Protein AF-A1KXF3-F1 (afdb_monomer)

Organism: Coccidioides posadasii (NCBI:txid199306)

Structure (mmCIF, N/CA/C/O backbone):
data_AF-A1KXF3-F1
#
_entry.id   AF-A1KXF3-F1
#
loop_
_atom_site.group_PDB
_atom_site.id
_atom_site.type_symbol
_atom_site.label_atom_id
_atom_site.label_alt_id
_atom_site.label_comp_id
_atom_site.label_asym_id
_atom_site.label_entity_id
_atom_site.label_seq_id
_atom_site.pdbx_PDB_ins_code
_atom_site.Cartn_x
_atom_site.Cartn_y
_atom_site.Cartn_z
_atom_site.occupancy
_atom_site.B_iso_or_equiv
_atom_site.auth_seq_id
_atom_site.auth_comp_id
_atom_site.auth_asym_id
_atom_site.auth_atom_id
_atom_site.pdbx_PDB_model_num
ATOM 1 N N . LEU A 1 1 ? -14.671 19.637 -2.953 1.00 40.47 1 LEU A N 1
ATOM 2 C CA . LEU A 1 1 ? -13.547 18.671 -2.921 1.00 40.47 1 LEU A CA 1
ATOM 3 C C . LEU A 1 1 ? -14.044 17.366 -2.309 1.00 40.47 1 LEU A C 1
ATOM 5 O O . LEU A 1 1 ? -13.852 17.132 -1.124 1.00 40.47 1 LEU A O 1
ATOM 9 N N . THR A 1 2 ? -14.742 16.533 -3.078 1.00 40.62 2 THR A N 1
ATOM 10 C CA . THR A 1 2 ? -15.218 15.237 -2.574 1.00 40.62 2 THR A CA 1
ATOM 11 C C . THR A 1 2 ? -14.064 14.252 -2.708 1.00 40.62 2 THR A C 1
ATOM 13 O O . THR A 1 2 ? -13.871 13.636 -3.755 1.00 40.62 2 THR A O 1
ATOM 16 N N . ARG A 1 3 ? -13.210 14.197 -1.677 1.00 44.00 3 ARG A N 1
ATOM 17 C CA . ARG A 1 3 ? -12.161 13.179 -1.549 1.00 44.00 3 ARG A CA 1
ATOM 18 C C . ARG A 1 3 ? -12.829 11.815 -1.744 1.00 44.00 3 ARG A C 1
ATOM 20 O O . ARG A 1 3 ? -13.720 11.456 -0.982 1.00 44.00 3 ARG A O 1
ATOM 27 N N . ARG A 1 4 ? -12.403 11.059 -2.761 1.00 45.81 4 ARG A N 1
ATOM 28 C CA . ARG A 1 4 ? -12.660 9.614 -2.876 1.00 45.81 4 ARG A CA 1
ATOM 29 C C . ARG A 1 4 ? -11.862 8.903 -1.779 1.00 45.81 4 ARG A C 1
ATOM 31 O O . ARG A 1 4 ? -10.886 8.223 -2.050 1.00 45.81 4 ARG A O 1
ATOM 38 N N . THR A 1 5 ? -12.227 9.139 -0.528 1.00 42.41 5 THR A N 1
ATOM 39 C CA . THR A 1 5 ? -11.897 8.261 0.586 1.00 42.41 5 THR A CA 1
ATOM 40 C C . THR A 1 5 ? -12.981 7.208 0.589 1.00 42.41 5 THR A C 1
ATOM 42 O O . THR A 1 5 ? -14.154 7.543 0.757 1.00 42.41 5 THR A O 1
ATOM 45 N N . THR A 1 6 ? -12.608 5.956 0.339 1.00 46.94 6 THR A N 1
ATOM 46 C CA . THR A 1 6 ? -13.421 4.795 0.703 1.00 46.94 6 THR A CA 1
ATOM 47 C C . THR A 1 6 ? -14.019 5.085 2.076 1.00 46.94 6 THR A C 1
ATOM 49 O O . THR A 1 6 ? -13.284 5.368 3.020 1.00 46.94 6 THR A O 1
ATOM 52 N N . GLN A 1 7 ? -15.342 5.204 2.134 1.00 50.62 7 GLN A N 1
ATOM 53 C CA . GLN A 1 7 ? -16.062 5.796 3.258 1.00 50.62 7 GLN A CA 1
ATOM 54 C C . GLN A 1 7 ? -16.129 4.758 4.385 1.00 50.62 7 GLN A C 1
ATOM 56 O O . GLN A 1 7 ? -17.159 4.130 4.605 1.00 50.62 7 GLN A O 1
ATOM 61 N N . CYS A 1 8 ? -14.990 4.497 5.028 1.00 58.38 8 CYS A N 1
ATOM 62 C CA . CYS A 1 8 ? -14.937 3.674 6.224 1.00 58.38 8 CYS A CA 1
ATOM 63 C C . CYS A 1 8 ? -15.669 4.411 7.347 1.00 58.38 8 CYS A C 1
ATOM 65 O O . CYS A 1 8 ? -15.576 5.636 7.457 1.00 58.38 8 CYS A O 1
ATOM 67 N N . LYS A 1 9 ? -16.436 3.671 8.146 1.00 58.69 9 LYS A N 1
ATOM 68 C CA . LYS A 1 9 ? -17.131 4.228 9.302 1.00 58.69 9 LYS A CA 1
ATOM 69 C C . LYS A 1 9 ? -16.100 4.726 10.306 1.00 58.69 9 LYS A C 1
ATOM 71 O O . LYS A 1 9 ? -15.108 4.050 10.556 1.00 58.69 9 LYS A O 1
ATOM 76 N N . GLU A 1 10 ? -16.357 5.895 10.877 1.00 56.66 10 GLU A N 1
ATOM 77 C CA . GLU A 1 10 ? -15.619 6.377 12.039 1.00 56.66 10 GLU A CA 1
ATOM 78 C C . GLU A 1 10 ? -15.909 5.423 13.206 1.00 56.66 10 GLU A C 1
ATOM 80 O O . GLU A 1 10 ? -17.073 5.229 13.568 1.00 56.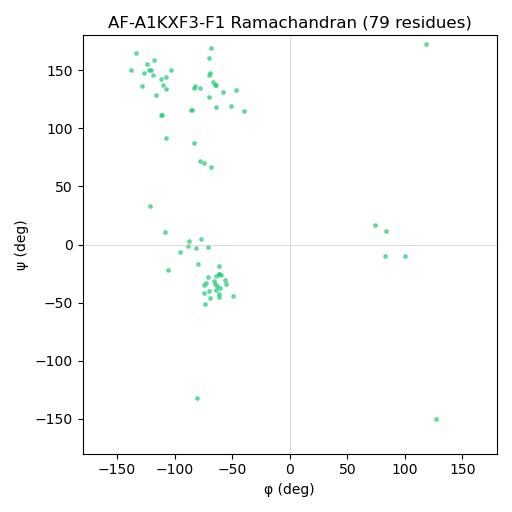66 10 GLU A O 1
ATOM 85 N N . VAL A 1 11 ? -14.876 4.765 13.735 1.00 63.62 11 VAL A N 1
ATOM 86 C CA . VAL A 1 11 ? -14.989 3.911 14.922 1.00 63.62 11 VAL A CA 1
ATOM 87 C C . VAL A 1 11 ? -14.039 4.394 16.012 1.00 63.62 11 VAL A C 1
ATOM 89 O O . VAL A 1 11 ? -13.015 5.013 15.736 1.00 63.62 11 VAL A O 1
ATOM 92 N N . GLU A 1 12 ? -14.437 4.158 17.261 1.00 56.59 12 GLU A N 1
ATOM 93 C CA . GLU A 1 12 ? -13.813 4.721 18.469 1.00 56.59 12 GLU A CA 1
ATOM 94 C C . GLU A 1 12 ? -12.361 4.246 18.674 1.00 56.59 12 GLU A C 1
ATOM 96 O O . GLU A 1 12 ? -11.531 4.963 19.230 1.00 56.59 12 GLU A O 1
ATOM 101 N N . GLU A 1 13 ? -12.035 3.063 18.151 1.00 60.19 13 GLU A N 1
ATOM 102 C CA . GLU A 1 13 ? -10.679 2.519 18.067 1.00 60.19 13 GLU A CA 1
ATOM 103 C C . GLU A 1 13 ? -10.247 2.472 16.598 1.00 60.19 13 GLU A C 1
ATOM 105 O O . GLU A 1 13 ? -11.074 2.149 15.754 1.00 60.19 13 GLU A O 1
ATOM 110 N N . PRO A 1 14 ? -8.981 2.742 16.243 1.00 64.19 14 PRO A N 1
ATOM 111 C CA . PRO A 1 14 ? -8.520 2.703 14.859 1.00 64.19 14 PRO A CA 1
ATOM 112 C C . PRO A 1 14 ? -8.368 1.253 14.378 1.00 64.19 14 PRO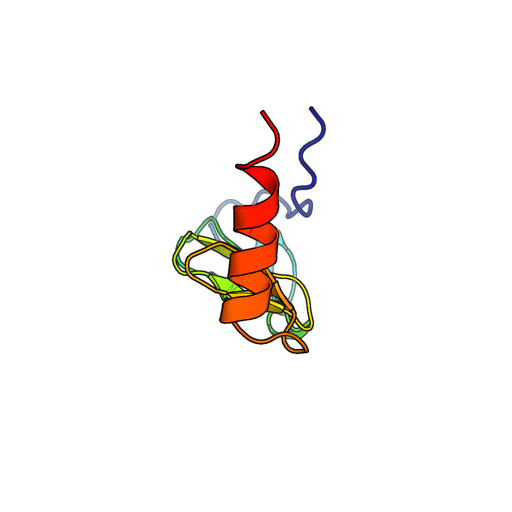 A C 1
ATOM 114 O O . PRO A 1 14 ? -7.266 0.732 14.200 1.00 64.19 14 PRO A O 1
ATOM 117 N N . ASP A 1 15 ? -9.503 0.586 14.215 1.00 73.75 15 ASP A N 1
ATOM 118 C CA . ASP A 1 15 ? -9.609 -0.784 13.764 1.00 73.75 15 ASP A CA 1
ATOM 119 C C . ASP A 1 15 ? -10.248 -0.790 12.379 1.00 73.75 15 ASP A C 1
ATOM 121 O O . ASP A 1 15 ? -11.412 -0.426 12.181 1.00 73.75 15 ASP A O 1
ATOM 125 N N . CYS A 1 16 ? -9.440 -1.157 11.393 1.00 77.00 16 CYS A N 1
ATOM 126 C CA . CYS A 1 16 ? -9.839 -1.176 9.996 1.00 77.00 16 CYS A CA 1
ATOM 127 C C . CYS A 1 16 ? -10.923 -2.211 9.711 1.00 77.00 16 CYS A C 1
ATOM 129 O O . CYS A 1 16 ? -11.773 -1.978 8.851 1.00 77.00 16 CYS A O 1
ATOM 131 N N . GLU A 1 17 ? -10.930 -3.317 10.450 1.00 80.50 17 GLU A N 1
ATOM 132 C CA . GLU A 1 17 ? -11.929 -4.364 10.302 1.00 80.50 17 GLU A CA 1
ATOM 133 C C . GLU A 1 17 ? -13.297 -3.888 10.807 1.00 80.50 17 GLU A C 1
ATOM 135 O O . GLU A 1 17 ? -14.318 -4.095 10.151 1.00 80.50 17 GLU A O 1
ATOM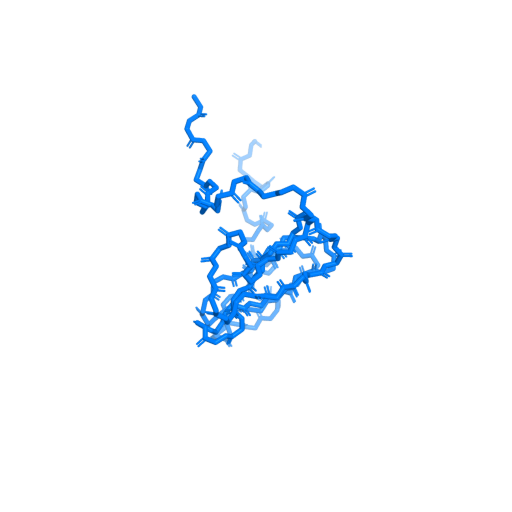 140 N N . LYS A 1 18 ? -13.328 -3.146 11.921 1.00 74.19 18 LYS A N 1
ATOM 141 C CA . LYS A 1 18 ? -14.552 -2.509 12.432 1.00 74.19 18 LYS A CA 1
ATOM 142 C C . LYS A 1 18 ? -14.979 -1.279 11.625 1.00 74.19 18 LYS A C 1
ATOM 144 O O . LYS A 1 18 ? -16.178 -1.050 11.465 1.00 74.19 18 LYS A O 1
ATOM 149 N N . SER A 1 19 ? -14.024 -0.499 11.114 1.00 76.56 19 SER A N 1
ATOM 150 C CA . SER A 1 19 ? -14.285 0.730 10.345 1.00 76.56 19 SER A CA 1
ATOM 151 C C . SER A 1 19 ? -14.797 0.425 8.940 1.00 76.56 19 SER A C 1
ATOM 153 O O . SER A 1 19 ? -15.804 0.972 8.490 1.00 76.56 19 SER A O 1
ATOM 155 N N . CYS A 1 20 ? -14.079 -0.431 8.216 1.00 73.88 20 CYS A N 1
ATOM 156 C CA . CYS A 1 20 ? -14.300 -0.689 6.797 1.00 73.88 20 CYS A CA 1
ATOM 157 C C . CYS A 1 20 ? -14.977 -2.052 6.544 1.00 73.88 20 CYS A C 1
ATOM 159 O O . CYS A 1 20 ? -15.612 -2.229 5.506 1.00 73.88 20 CYS A O 1
ATOM 161 N N . GLY A 1 21 ? -14.886 -2.995 7.488 1.00 77.94 21 GLY A N 1
ATOM 162 C CA . GLY A 1 21 ? -15.497 -4.323 7.413 1.00 77.94 21 GLY A CA 1
ATOM 163 C C . GLY A 1 21 ? -14.481 -5.477 7.447 1.00 77.94 21 GLY A C 1
ATOM 164 O O . GLY A 1 21 ? -13.270 -5.255 7.354 1.00 77.94 21 GLY A O 1
ATOM 165 N N . PRO A 1 22 ? -14.961 -6.731 7.535 1.00 79.69 22 PRO A N 1
ATOM 166 C CA . PRO A 1 22 ? -14.104 -7.913 7.551 1.00 79.69 22 PRO A CA 1
ATOM 167 C C . PRO A 1 22 ? -13.227 -7.983 6.297 1.00 79.69 22 PRO A C 1
ATOM 169 O O . PRO A 1 22 ? -13.710 -7.834 5.174 1.0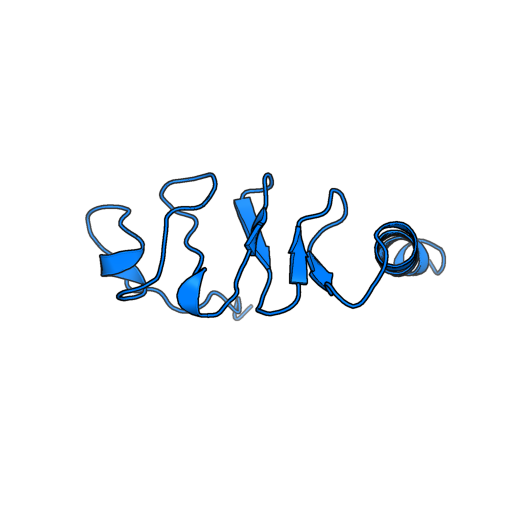0 79.69 22 PRO A O 1
ATOM 172 N N . GLY A 1 23 ? -11.929 -8.220 6.496 1.00 78.94 23 GLY A N 1
ATOM 173 C CA . GLY A 1 23 ? -10.938 -8.297 5.420 1.00 78.94 23 GLY A CA 1
ATOM 174 C C . GLY A 1 23 ? -10.100 -7.033 5.232 1.00 78.94 23 GLY A C 1
ATOM 175 O O . GLY A 1 23 ? -9.090 -7.105 4.533 1.00 78.94 23 GLY A O 1
ATOM 176 N N . TYR A 1 24 ? -10.453 -5.921 5.884 1.00 83.81 24 TYR A N 1
ATOM 177 C CA . TYR A 1 24 ? -9.599 -4.740 5.975 1.00 83.81 24 TYR A CA 1
ATOM 178 C C . TYR A 1 24 ? -8.567 -4.888 7.093 1.00 83.81 24 TYR A C 1
ATOM 180 O O . TYR A 1 24 ? -8.875 -5.314 8.201 1.00 83.81 24 TYR A O 1
ATOM 188 N N . LYS A 1 25 ? -7.328 -4.499 6.803 1.00 83.94 25 LYS A N 1
ATOM 189 C CA . LYS A 1 25 ? -6.193 -4.523 7.719 1.00 83.94 25 LYS A CA 1
ATOM 190 C C . LYS A 1 25 ? -5.566 -3.147 7.845 1.00 83.94 25 LYS A C 1
ATOM 192 O O . LYS A 1 25 ? -5.642 -2.319 6.936 1.00 83.94 25 LYS A O 1
ATOM 197 N N . THR A 1 26 ? -4.901 -2.942 8.971 1.00 82.69 26 THR A N 1
ATOM 198 C CA . THR A 1 26 ? -4.076 -1.767 9.217 1.00 82.69 26 THR A CA 1
ATOM 199 C C . THR A 1 26 ? -2.823 -1.822 8.353 1.00 82.69 26 THR A C 1
ATOM 201 O O . THR A 1 26 ? -2.104 -2.819 8.348 1.00 82.69 26 THR A O 1
ATOM 204 N N . CYS A 1 27 ? -2.594 -0.749 7.603 1.00 81.81 27 CYS A N 1
ATOM 205 C CA . CYS A 1 27 ? -1.420 -0.525 6.772 1.00 81.81 27 CYS A CA 1
ATOM 206 C C . CYS A 1 27 ? -0.255 -0.035 7.661 1.00 81.81 27 CYS A C 1
ATOM 208 O O . CYS A 1 27 ? 0.001 -0.588 8.727 1.00 81.81 27 CYS A O 1
ATOM 210 N N . VAL A 1 28 ? 0.446 1.031 7.266 1.00 78.94 28 VAL A N 1
ATOM 211 C CA . VAL A 1 28 ? 1.579 1.597 8.025 1.00 78.94 28 VAL A CA 1
ATOM 212 C C . VAL A 1 28 ? 1.129 2.333 9.288 1.00 78.94 28 VAL A C 1
ATOM 214 O O . VAL A 1 28 ? 1.840 2.370 10.288 1.00 78.94 28 VAL A O 1
ATOM 217 N N . LYS A 1 29 ? -0.051 2.961 9.242 1.00 75.62 29 LYS A N 1
ATOM 218 C CA . LYS A 1 29 ? -0.609 3.749 10.346 1.00 75.62 29 LYS A CA 1
ATOM 219 C C . LYS A 1 29 ? -1.952 3.170 10.780 1.00 75.62 29 LYS A C 1
ATOM 221 O O . LYS A 1 29 ? -2.690 2.706 9.916 1.00 75.62 29 LYS A O 1
ATOM 226 N N . PRO A 1 30 ? -2.322 3.305 12.066 1.00 67.19 30 PRO A N 1
ATOM 227 C CA . PRO A 1 30 ? -3.614 2.849 12.589 1.00 67.19 30 PRO A CA 1
ATOM 228 C C . PRO A 1 30 ? -4.823 3.443 11.841 1.00 67.19 30 PRO A C 1
ATOM 230 O O . PRO A 1 30 ? -5.831 2.778 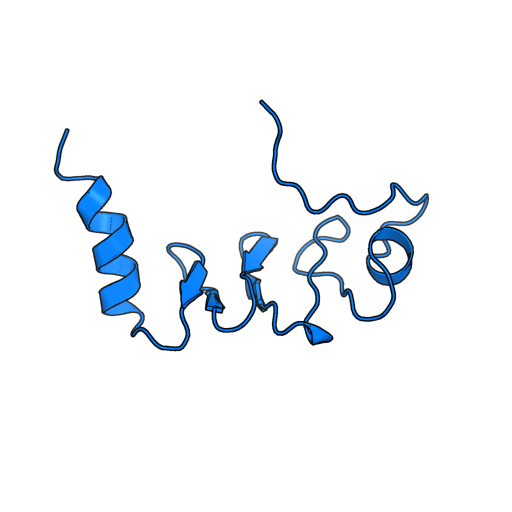11.672 1.00 67.19 30 PRO A O 1
ATOM 233 N N . ASN A 1 31 ? -4.695 4.659 11.302 1.00 70.38 31 ASN A N 1
ATOM 234 C CA . ASN A 1 31 ? -5.744 5.320 10.511 1.00 70.38 31 ASN A CA 1
ATOM 235 C C . ASN A 1 31 ? -5.710 4.994 9.002 1.00 70.38 31 ASN A C 1
ATOM 237 O O . ASN A 1 31 ? -6.457 5.594 8.232 1.00 70.38 31 ASN A O 1
ATOM 241 N N . MET A 1 32 ? -4.807 4.120 8.549 1.00 76.88 32 MET A N 1
ATOM 242 C CA . MET A 1 32 ? -4.687 3.728 7.142 1.00 76.88 32 MET A CA 1
ATOM 243 C C . MET A 1 32 ? -5.120 2.277 6.988 1.00 76.88 32 MET A C 1
ATOM 245 O O . MET A 1 32 ? -4.428 1.364 7.434 1.00 76.88 32 MET A O 1
ATOM 249 N N . CYS A 1 33 ? -6.247 2.080 6.320 1.00 80.94 33 CYS A N 1
ATOM 250 C CA . CYS A 1 33 ? -6.863 0.777 6.134 1.00 80.94 33 CYS A CA 1
ATOM 251 C C . CYS A 1 33 ? -6.759 0.333 4.681 1.00 80.94 33 CYS A C 1
ATOM 253 O O . CYS A 1 33 ? -6.995 1.127 3.774 1.00 80.94 33 CYS A O 1
ATOM 255 N N . PHE A 1 34 ? -6.433 -0.938 4.468 1.00 82.75 34 PHE A N 1
ATOM 256 C CA . PHE A 1 34 ? -6.385 -1.558 3.145 1.00 82.75 34 PHE A CA 1
ATOM 257 C C . PHE A 1 34 ? -7.000 -2.953 3.200 1.00 82.75 34 PHE A C 1
ATOM 259 O O . PHE A 1 34 ? -6.939 -3.614 4.232 1.00 82.75 34 PHE A O 1
ATOM 266 N N . ASN A 1 35 ? -7.584 -3.420 2.105 1.00 85.12 35 ASN A N 1
ATOM 267 C CA . ASN A 1 35 ? -8.233 -4.719 2.020 1.00 85.12 35 ASN A CA 1
ATOM 268 C C . ASN A 1 35 ? -7.404 -5.713 1.187 1.00 85.12 35 ASN A C 1
ATOM 270 O O . ASN A 1 35 ? -7.606 -5.825 -0.027 1.00 85.12 35 ASN A O 1
ATOM 274 N N . PRO A 1 36 ? -6.511 -6.503 1.812 1.00 79.44 36 PRO A N 1
ATOM 275 C CA . PRO A 1 36 ? -5.787 -7.558 1.104 1.00 79.44 36 PRO A CA 1
ATOM 276 C C . PRO A 1 36 ? -6.712 -8.632 0.518 1.00 79.44 36 PRO A C 1
ATOM 278 O O . PRO A 1 36 ? -6.353 -9.262 -0.473 1.00 79.44 36 PRO A O 1
ATOM 281 N N . SER A 1 37 ? -7.909 -8.831 1.080 1.00 82.81 37 SER A N 1
ATOM 282 C CA . SER A 1 37 ? -8.885 -9.804 0.560 1.00 82.81 37 SER A CA 1
ATOM 283 C C . SER A 1 37 ? -9.497 -9.347 -0.767 1.00 82.81 37 SER A C 1
ATOM 285 O O . SER A 1 37 ? -9.849 -10.172 -1.603 1.00 82.81 37 SER A O 1
ATOM 287 N N . ALA A 1 38 ? -9.576 -8.033 -0.986 1.00 81.00 38 ALA A N 1
ATOM 288 C CA . ALA A 1 38 ? -9.923 -7.440 -2.273 1.00 81.00 38 ALA A CA 1
ATOM 289 C C . ALA A 1 38 ? -8.719 -7.361 -3.232 1.00 81.00 38 ALA A C 1
ATOM 291 O O . ALA A 1 38 ? -8.883 -6.938 -4.372 1.00 81.00 38 ALA A O 1
ATOM 292 N N . GLY A 1 39 ? -7.520 -7.764 -2.796 1.00 80.31 39 GLY A N 1
ATOM 293 C CA . GLY A 1 39 ? -6.275 -7.644 -3.554 1.00 80.31 39 GLY A CA 1
ATOM 294 C C . GLY A 1 39 ? -5.596 -6.278 -3.432 1.00 80.31 39 GLY A C 1
ATOM 295 O O . GLY A 1 39 ? -4.684 -5.994 -4.208 1.00 80.31 39 GLY A O 1
ATOM 296 N N . GLU A 1 40 ? -6.029 -5.425 -2.500 1.00 85.62 40 GLU A N 1
ATOM 297 C CA . GLU A 1 40 ? -5.376 -4.139 -2.256 1.00 85.62 40 GLU A CA 1
ATOM 298 C C . GLU A 1 40 ? -4.003 -4.329 -1.601 1.00 85.62 40 GLU A C 1
ATOM 300 O O . GLU A 1 40 ? -3.803 -5.220 -0.771 1.00 85.62 40 GLU A O 1
ATOM 305 N N . THR A 1 41 ? -3.064 -3.448 -1.941 1.00 84.56 41 THR A N 1
ATOM 306 C CA . THR A 1 41 ? -1.696 -3.472 -1.411 1.00 84.56 41 THR A CA 1
ATOM 307 C C . THR A 1 41 ? -1.424 -2.215 -0.595 1.00 84.56 41 THR A C 1
ATOM 309 O O . THR A 1 41 ? -1.645 -1.105 -1.070 1.00 84.56 41 THR A O 1
ATOM 312 N N . CYS A 1 42 ? -0.924 -2.382 0.627 1.00 82.62 42 CYS A N 1
ATOM 313 C CA . CYS A 1 42 ? -0.471 -1.288 1.486 1.00 82.62 42 CYS A CA 1
ATOM 314 C C . CYS A 1 42 ? 0.914 -0.775 1.062 1.00 82.62 42 CYS A C 1
ATOM 316 O O . CYS A 1 42 ? 1.825 -1.572 0.837 1.00 82.62 42 CYS A O 1
ATOM 318 N N . CYS A 1 43 ? 1.080 0.547 0.994 1.00 81.44 43 CYS A N 1
ATOM 319 C CA . CYS A 1 43 ? 2.335 1.212 0.648 1.00 81.44 43 CYS A CA 1
ATOM 320 C C . CYS A 1 43 ? 3.018 1.782 1.882 1.00 81.44 43 CYS A C 1
ATOM 322 O O . CYS A 1 43 ? 2.350 2.274 2.785 1.00 81.44 43 CYS A O 1
ATOM 324 N N . GLU A 1 44 ? 4.349 1.853 1.860 1.00 75.62 44 GLU A N 1
ATOM 325 C CA . GLU A 1 44 ? 5.155 2.440 2.944 1.00 75.62 44 GLU A CA 1
ATOM 326 C C . GLU A 1 44 ? 4.852 3.928 3.195 1.00 75.62 44 GLU A C 1
ATOM 328 O O . GLU A 1 44 ? 4.957 4.411 4.320 1.00 75.62 44 GLU A O 1
ATOM 333 N N . ASN A 1 45 ? 4.355 4.644 2.182 1.00 69.62 45 ASN A N 1
ATOM 334 C CA . ASN A 1 45 ? 3.859 6.020 2.315 1.00 69.62 45 ASN A CA 1
ATOM 335 C C . ASN A 1 45 ? 2.523 6.124 3.086 1.00 69.62 45 ASN A C 1
ATOM 337 O O . ASN A 1 45 ? 1.986 7.214 3.292 1.00 69.62 45 ASN A O 1
ATOM 341 N N . GLY A 1 46 ? 1.959 4.991 3.503 1.00 70.56 46 GLY A N 1
ATOM 342 C CA . GLY A 1 46 ? 0.655 4.876 4.141 1.00 70.56 46 GLY A CA 1
ATOM 343 C C . GLY A 1 46 ? -0.506 4.834 3.151 1.00 70.56 46 GLY A C 1
ATOM 344 O O . GLY A 1 46 ? -1.619 4.546 3.559 1.00 70.56 46 GLY A O 1
ATOM 345 N N . THR A 1 47 ? -0.294 5.095 1.865 1.00 75.88 47 THR A N 1
ATOM 346 C CA . THR A 1 47 ? -1.329 4.916 0.840 1.00 75.88 47 THR A CA 1
ATOM 347 C C . THR A 1 47 ? -1.629 3.439 0.596 1.00 75.88 47 THR A C 1
ATOM 349 O O . THR A 1 47 ? -0.824 2.568 0.911 1.00 75.88 47 THR A O 1
ATOM 352 N N . PHE A 1 48 ? -2.791 3.148 0.018 1.00 80.44 48 PHE A N 1
ATOM 353 C CA . PHE A 1 48 ? -3.134 1.812 -0.458 1.00 80.44 48 PHE A CA 1
ATOM 354 C C . PHE A 1 48 ? -3.375 1.847 -1.966 1.00 80.44 48 PHE A C 1
ATOM 356 O O . PHE A 1 48 ? -3.866 2.839 -2.510 1.00 80.44 48 PHE A O 1
ATOM 363 N N . CYS A 1 49 ? -3.013 0.760 -2.634 1.00 83.75 49 CYS A N 1
ATOM 364 C CA . CYS A 1 49 ? -3.220 0.564 -4.057 1.00 83.75 49 CYS A CA 1
ATOM 365 C C . CYS A 1 49 ? -4.333 -0.450 -4.300 1.00 83.75 49 CYS A C 1
ATOM 367 O O . CYS A 1 49 ? -4.438 -1.421 -3.549 1.00 83.75 49 CYS A O 1
ATOM 369 N N . PRO A 1 50 ? -5.140 -0.258 -5.355 1.00 81.44 50 PRO A N 1
ATOM 370 C CA . PRO A 1 50 ? -6.233 -1.161 -5.681 1.00 81.44 50 PRO A CA 1
ATOM 371 C C . PRO A 1 50 ? -5.730 -2.533 -6.144 1.00 81.44 50 PRO A C 1
ATOM 373 O O . PRO A 1 50 ? -4.554 -2.718 -6.468 1.00 81.44 50 PRO A O 1
ATOM 376 N N . ALA A 1 51 ? -6.666 -3.476 -6.237 1.00 83.38 51 ALA A N 1
ATOM 377 C CA . ALA A 1 51 ? -6.443 -4.820 -6.752 1.00 83.38 51 ALA A CA 1
ATOM 378 C C . ALA A 1 51 ? -5.650 -4.839 -8.063 1.00 83.38 51 ALA A C 1
ATOM 380 O O . ALA A 1 51 ? -5.938 -4.091 -8.999 1.00 83.38 51 ALA A O 1
ATOM 381 N N . GLY A 1 52 ? -4.647 -5.714 -8.136 1.00 79.50 52 GLY A N 1
ATOM 382 C CA . GLY A 1 52 ? -3.789 -5.808 -9.316 1.00 79.50 52 GLY A CA 1
ATOM 383 C C . GLY A 1 52 ? -2.801 -4.649 -9.444 1.00 79.50 52 GLY A C 1
ATOM 384 O O . GLY A 1 52 ? -2.244 -4.460 -10.521 1.00 79.50 52 GLY A O 1
ATOM 385 N N . SER A 1 53 ? -2.564 -3.897 -8.367 1.00 84.00 53 SER A N 1
ATOM 386 C CA . SER A 1 53 ? -1.503 -2.895 -8.261 1.00 84.00 53 SER A CA 1
ATOM 387 C C . SER A 1 53 ? -0.637 -3.148 -7.025 1.00 84.00 53 SER A C 1
ATOM 389 O O . SER A 1 53 ? -1.116 -3.639 -6.004 1.00 84.00 53 SER A O 1
ATOM 391 N N . TYR A 1 54 ? 0.644 -2.814 -7.126 1.00 81.50 54 TYR A N 1
ATOM 392 C CA . TYR A 1 54 ? 1.638 -2.884 -6.068 1.00 81.50 54 TYR A CA 1
ATOM 393 C C . TYR A 1 54 ? 2.180 -1.490 -5.754 1.00 81.50 54 TYR A C 1
ATOM 395 O O . TYR A 1 54 ? 2.108 -0.558 -6.559 1.00 81.50 54 TYR A O 1
ATOM 403 N N . CYS A 1 55 ? 2.728 -1.359 -4.556 1.00 80.94 55 CYS A N 1
ATOM 404 C CA . CYS A 1 55 ? 3.310 -0.117 -4.086 1.00 80.94 5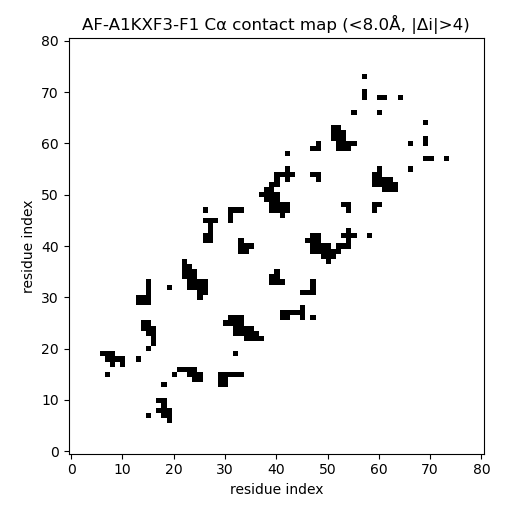5 CYS A CA 1
ATOM 405 C C . CYS A 1 55 ? 4.738 0.045 -4.584 1.00 80.94 55 CYS A C 1
ATOM 407 O O . CYS A 1 55 ? 5.538 -0.884 -4.536 1.00 80.94 55 CYS A O 1
ATOM 409 N N . SER A 1 56 ? 5.043 1.240 -5.064 1.00 77.94 56 SER A N 1
ATOM 410 C CA . SER A 1 56 ? 6.360 1.653 -5.530 1.00 77.94 56 SER A CA 1
ATOM 411 C C . SER A 1 56 ? 6.709 3.019 -4.960 1.00 77.94 56 SER A C 1
ATOM 413 O O . SER A 1 56 ? 5.828 3.752 -4.512 1.00 77.94 56 SER A O 1
ATOM 415 N N . ASP A 1 57 ? 7.987 3.385 -5.031 1.00 69.12 57 ASP A N 1
ATOM 416 C CA . ASP A 1 57 ? 8.492 4.669 -4.527 1.00 69.12 57 ASP A CA 1
ATOM 417 C C . ASP A 1 57 ? 7.756 5.882 -5.142 1.00 69.12 57 ASP A C 1
ATOM 419 O O . ASP A 1 57 ? 7.455 6.854 -4.45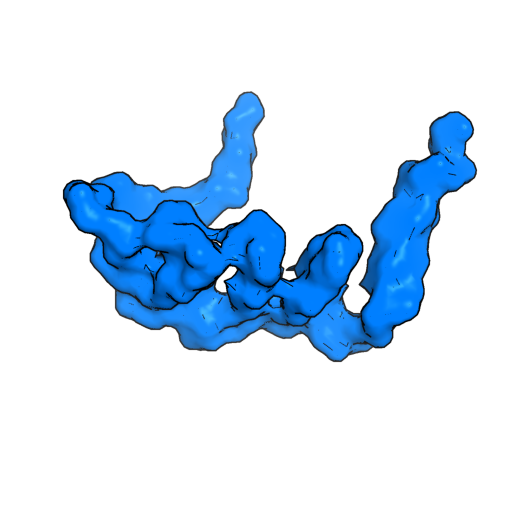7 1.00 69.12 57 ASP A O 1
ATOM 423 N N . ALA A 1 58 ? 7.335 5.773 -6.410 1.00 67.12 58 ALA A N 1
ATOM 424 C CA . ALA A 1 58 ? 6.574 6.803 -7.125 1.00 67.12 58 ALA A CA 1
ATOM 425 C C . ALA A 1 58 ? 5.037 6.720 -6.966 1.00 67.12 58 ALA A C 1
ATOM 427 O O . ALA A 1 58 ? 4.324 7.548 -7.534 1.00 67.12 58 ALA A O 1
ATOM 428 N N . GLY A 1 59 ? 4.503 5.735 -6.231 1.00 75.19 59 GLY A N 1
ATOM 429 C CA . GLY A 1 59 ? 3.062 5.553 -6.019 1.00 75.19 59 GLY A CA 1
ATOM 430 C C . GLY A 1 59 ? 2.545 4.150 -6.353 1.00 75.19 59 GLY A C 1
ATOM 431 O O . GLY A 1 59 ? 3.243 3.152 -6.188 1.00 75.19 59 GLY A O 1
ATOM 432 N N . CYS A 1 60 ? 1.284 4.067 -6.784 1.00 79.62 60 CYS A N 1
ATOM 433 C CA . CYS A 1 60 ? 0.625 2.804 -7.116 1.00 79.62 60 CYS A CA 1
ATOM 434 C C . CYS A 1 60 ? 0.897 2.379 -8.554 1.00 79.62 60 CYS A C 1
ATOM 436 O O . CYS A 1 60 ? 0.435 3.031 -9.489 1.00 79.62 60 CYS A O 1
ATOM 438 N N . CYS A 1 61 ? 1.581 1.251 -8.721 1.00 82.56 61 CYS A N 1
ATOM 439 C CA . CYS A 1 61 ? 1.913 0.688 -10.020 1.00 82.56 61 CYS A CA 1
ATOM 440 C C . CYS A 1 61 ? 1.076 -0.559 -10.304 1.0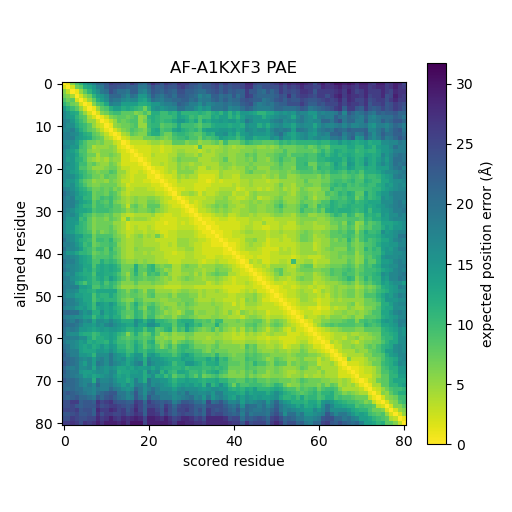0 82.56 61 CYS A C 1
ATOM 442 O O . CYS A 1 61 ? 0.986 -1.429 -9.444 1.00 82.56 61 CYS A O 1
ATOM 444 N N . PRO A 1 62 ? 0.476 -0.715 -11.493 1.00 83.19 62 PRO A N 1
ATOM 445 C CA . PRO A 1 62 ? -0.226 -1.946 -11.833 1.00 83.19 62 PRO A CA 1
ATOM 446 C C . PRO A 1 62 ? 0.754 -3.129 -11.901 1.00 83.19 62 PRO A C 1
ATOM 448 O O . PRO A 1 62 ? 1.827 -3.013 -12.482 1.00 83.19 62 PRO A O 1
ATOM 451 N N . ASN A 1 63 ? 0.380 -4.291 -11.359 1.00 80.31 63 ASN A N 1
ATOM 452 C CA . ASN A 1 63 ? 1.193 -5.521 -11.359 1.00 80.31 63 ASN A CA 1
ATOM 453 C C . ASN A 1 63 ? 1.538 -6.012 -12.771 1.00 80.31 63 ASN A C 1
ATOM 455 O O . ASN A 1 63 ? 2.561 -6.655 -12.973 1.00 80.31 63 ASN A O 1
ATOM 459 N N . ASN A 1 64 ? 0.709 -5.676 -13.761 1.00 79.06 64 ASN A N 1
ATOM 460 C CA . ASN A 1 64 ? 0.980 -5.966 -15.170 1.00 79.06 64 ASN A CA 1
ATOM 461 C C . ASN A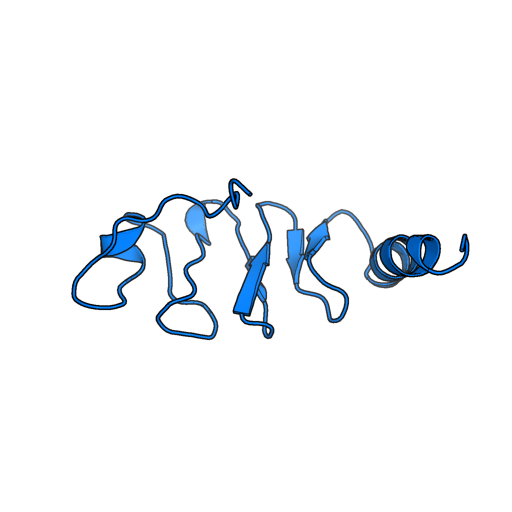 1 64 ? 2.013 -5.015 -15.804 1.00 79.06 64 ASN A C 1
ATOM 463 O O . ASN A 1 64 ? 2.249 -5.083 -17.008 1.00 79.06 64 ASN A O 1
ATOM 467 N N . MET A 1 65 ? 2.620 -4.116 -15.024 1.00 77.25 65 MET A N 1
ATOM 468 C CA . MET A 1 65 ? 3.575 -3.119 -15.493 1.00 77.25 65 MET A CA 1
ATOM 469 C C . MET A 1 65 ? 4.865 -3.159 -14.667 1.00 77.25 65 MET A C 1
ATOM 471 O O . MET A 1 65 ? 4.862 -3.231 -13.437 1.00 77.25 65 MET A O 1
ATOM 475 N N . LYS A 1 66 ? 6.003 -3.083 -15.362 1.00 78.56 66 LYS A N 1
ATOM 476 C CA . LYS A 1 66 ? 7.323 -3.019 -14.726 1.00 78.56 66 LYS A CA 1
ATOM 477 C C . LYS A 1 66 ? 7.506 -1.679 -14.014 1.00 78.56 66 LYS A C 1
ATOM 479 O O . LYS A 1 66 ? 7.053 -0.648 -14.505 1.00 78.56 66 LYS A O 1
ATOM 484 N N . LEU A 1 67 ? 8.256 -1.695 -12.912 1.00 71.69 67 LEU A N 1
ATOM 485 C CA . LEU A 1 67 ? 8.560 -0.517 -12.090 1.00 71.69 67 LEU A CA 1
ATOM 486 C C . LEU A 1 67 ? 9.056 0.675 -12.926 1.00 71.69 67 LEU A C 1
ATOM 488 O O . LEU A 1 67 ? 8.583 1.792 -12.752 1.00 71.69 67 LEU A O 1
ATOM 492 N N . ALA A 1 68 ? 9.960 0.422 -13.877 1.00 74.56 68 ALA A N 1
ATOM 493 C CA . ALA A 1 68 ? 10.534 1.447 -14.749 1.00 74.56 68 ALA A CA 1
ATOM 494 C C . ALA A 1 68 ? 9.500 2.135 -15.663 1.00 74.56 68 ALA A C 1
ATOM 496 O O . ALA A 1 68 ? 9.596 3.337 -15.908 1.00 74.56 68 ALA A O 1
ATOM 497 N N . ASP A 1 69 ? 8.501 1.388 -16.138 1.00 76.56 69 ASP A N 1
ATOM 498 C CA . ASP A 1 69 ? 7.426 1.906 -16.994 1.00 76.56 69 ASP A CA 1
ATOM 499 C C . ASP A 1 69 ? 6.435 2.736 -16.171 1.00 76.56 69 ASP A C 1
ATOM 501 O O . ASP A 1 69 ? 6.044 3.836 -16.560 1.00 76.56 69 ASP A O 1
ATOM 505 N N . CYS A 1 70 ? 6.109 2.250 -14.971 1.00 76.44 70 CYS A N 1
ATOM 506 C CA . CYS A 1 70 ? 5.275 2.979 -14.024 1.00 76.44 70 CYS A CA 1
ATOM 507 C C . CYS A 1 70 ? 5.923 4.306 -13.597 1.00 76.44 70 CYS A C 1
ATOM 509 O O . CYS A 1 70 ? 5.279 5.353 -13.626 1.00 76.44 70 CYS A O 1
ATOM 511 N N . MET A 1 71 ? 7.220 4.286 -13.274 1.00 66.88 71 MET A N 1
ATOM 512 C CA . MET A 1 71 ? 7.988 5.493 -12.960 1.00 66.88 71 MET A CA 1
ATOM 513 C C . MET A 1 71 ? 8.026 6.451 -14.156 1.00 66.88 71 MET A C 1
ATOM 515 O O . MET A 1 71 ? 7.777 7.639 -13.986 1.00 66.88 71 MET A O 1
ATOM 519 N N . SER A 1 72 ? 8.227 5.940 -15.379 1.00 67.75 72 SER A N 1
ATOM 520 C CA . SER A 1 72 ? 8.158 6.751 -16.604 1.00 67.75 72 SER A CA 1
ATOM 521 C C . SER A 1 72 ? 6.793 7.406 -16.818 1.00 67.75 72 SER A C 1
ATOM 523 O O . SER A 1 72 ? 6.734 8.548 -17.276 1.00 67.75 72 SER A O 1
ATOM 525 N N . ALA A 1 73 ? 5.693 6.731 -16.481 1.00 62.47 73 ALA A N 1
ATOM 526 C CA . ALA A 1 73 ? 4.355 7.310 -16.575 1.00 62.47 73 ALA A CA 1
ATOM 527 C C . ALA A 1 73 ? 4.177 8.499 -15.613 1.00 62.47 73 ALA A C 1
ATOM 529 O O . ALA A 1 73 ? 3.601 9.517 -16.000 1.00 62.47 73 ALA A O 1
ATOM 530 N N . VAL A 1 74 ? 4.732 8.413 -14.400 1.00 58.28 74 VAL A N 1
ATOM 531 C CA . VAL A 1 74 ? 4.728 9.522 -13.433 1.00 58.28 74 VAL A CA 1
ATOM 532 C C . VAL A 1 74 ? 5.631 10.663 -13.919 1.00 58.28 74 VAL A C 1
ATOM 534 O O . VAL A 1 74 ? 5.191 11.815 -13.961 1.00 58.28 74 VAL A O 1
ATOM 537 N N . THR A 1 75 ? 6.847 10.359 -14.388 1.00 53.34 75 THR A N 1
ATOM 538 C CA . THR A 1 75 ? 7.803 11.364 -14.881 1.00 53.34 75 THR A CA 1
ATOM 539 C C . THR A 1 75 ? 7.313 12.085 -16.141 1.00 53.34 75 THR A C 1
ATOM 541 O O . THR A 1 75 ? 7.543 13.285 -16.270 1.00 53.34 75 THR A O 1
ATOM 544 N N . ARG A 1 76 ? 6.575 11.428 -17.052 1.00 50.28 76 ARG A N 1
ATOM 545 C CA . ARG A 1 76 ? 6.034 12.078 -18.270 1.00 50.28 76 ARG A CA 1
ATOM 546 C C . ARG A 1 76 ? 5.059 13.220 -17.984 1.00 50.28 76 ARG A C 1
ATOM 548 O O . ARG A 1 76 ? 4.857 14.058 -18.860 1.00 50.28 76 ARG A O 1
ATOM 555 N N . THR A 1 77 ? 4.499 13.291 -16.779 1.00 47.84 77 THR A N 1
ATOM 556 C CA . THR A 1 77 ? 3.612 14.391 -16.371 1.00 47.84 77 THR A CA 1
ATOM 557 C C . THR A 1 77 ? 4.391 15.652 -15.963 1.00 47.84 77 THR A C 1
ATOM 559 O O . THR A 1 77 ? 3.819 16.734 -15.940 1.00 47.84 77 THR A O 1
ATOM 562 N N . LEU A 1 78 ? 5.699 15.548 -15.691 1.00 48.69 78 LEU A N 1
ATOM 563 C CA . LEU A 1 78 ? 6.540 16.660 -15.220 1.00 48.69 78 LEU A CA 1
ATOM 564 C C . LEU A 1 78 ? 7.303 17.399 -16.337 1.00 48.69 78 LEU A C 1
ATOM 566 O O . LEU A 1 78 ? 7.921 18.419 -16.060 1.00 48.69 78 LEU A O 1
ATOM 570 N N . ILE A 1 79 ? 7.269 16.919 -17.587 1.00 52.28 79 ILE A N 1
ATOM 571 C CA . ILE A 1 79 ? 8.078 17.470 -18.701 1.00 52.28 79 ILE A CA 1
ATOM 572 C C . ILE A 1 79 ? 7.217 18.254 -19.722 1.00 52.28 79 ILE A C 1
ATOM 574 O O . ILE A 1 79 ? 7.687 18.589 -20.801 1.00 52.28 79 ILE A O 1
ATOM 578 N N . HIS A 1 80 ? 5.947 18.549 -19.416 1.00 42.19 80 HIS A N 1
ATOM 579 C CA . HIS A 1 80 ? 5.057 19.353 -20.281 1.00 42.19 80 HIS A CA 1
ATOM 580 C C . HIS A 1 80 ? 4.502 20.617 -19.592 1.00 42.19 80 HIS A C 1
ATOM 582 O O . HIS A 1 80 ? 3.377 21.025 -19.878 1.00 42.19 80 HIS A O 1
ATOM 588 N N . GLN A 1 81 ? 5.271 21.247 -18.697 1.00 40.06 81 GLN A N 1
ATOM 589 C CA . GLN A 1 81 ? 4.994 22.625 -18.263 1.00 40.06 81 GLN A CA 1
ATOM 590 C C . GLN A 1 81 ? 5.943 23.611 -18.931 1.00 40.06 81 GLN A C 1
ATOM 592 O O . GLN A 1 81 ? 7.148 23.288 -19.011 1.00 40.06 81 GLN A O 1
#

Solvent-accessible surface area (backbone atoms only — not comparable to full-atom values): 4811 Å² total; per-residue (Å²): 134,85,73,90,60,82,84,49,48,91,54,99,57,71,41,25,34,80,21,66,31,89,57,29,37,62,45,73,38,60,90,23,62,30,30,56,78,70,40,24,26,62,21,92,89,40,50,64,21,57,56,63,21,38,62,50,99,89,43,72,30,47,66,94,51,56,70,70,59,45,46,46,61,59,52,62,69,72,76,77,122

Mean predicted aligned error: 10.58 Å

pLDDT: mean 70.56, std 13.37, range [40.06, 85.62]

Foldseek 3Di:
DPPPDLQFQDDPFLAQCNRNHPQWDQACDSVQIDHVVQQWEHEPVSDIEGHQWYADPLGTHGVVDDPVVRVVVSVVVVPPD

Radius of gyration: 14.58 Å; Cα contacts (8 Å, |Δi|>4): 129; chains: 1; bounding box: 28×32×39 Å

Secondary structure (DSSP, 8-state):
-------PPP-SS--HHHHH-TT-EE-SSTT-EE-GGGT-EE-TTS-EE-TTEEEETTEEEETTS-HHHHHHHHHTTSS--

InterPro domains:
  IPR059884 Uncharacterised secreted protein ARB_05178 [PF28404] (5-73)

Sequence (81 aa):
LTRRTTQCKEVEEPDCEKSCGPGYKTCVKPNMCFNPSAGETCCENGTFCPAGSYCSDAGCCPNNMKLADCMSAVTRTLIHQ